Protein AF-A0A929HM27-F1 (afdb_monomer_lite)

Structure (mmCIF, N/CA/C/O backbone):
data_AF-A0A929HM27-F1
#
_entry.id   AF-A0A929HM27-F1
#
loop_
_atom_site.group_PDB
_atom_site.id
_atom_site.type_symbol
_atom_site.label_atom_id
_atom_site.label_alt_id
_atom_site.label_comp_id
_atom_site.label_asym_id
_atom_site.label_entity_id
_atom_site.label_seq_id
_atom_site.pdbx_PDB_ins_code
_atom_site.Cartn_x
_atom_site.Cartn_y
_atom_site.Cartn_z
_atom_site.occupancy
_atom_site.B_iso_or_equiv
_atom_site.auth_seq_id
_atom_site.auth_comp_id
_atom_site.auth_asym_id
_atom_site.auth_atom_id
_atom_site.pdbx_PDB_model_num
ATOM 1 N N . MET A 1 1 ? -2.087 2.196 20.074 1.00 43.12 1 MET A N 1
ATOM 2 C CA . MET A 1 1 ? -0.937 1.640 19.321 1.00 43.12 1 MET A CA 1
ATOM 3 C C . MET A 1 1 ? -0.980 1.940 17.817 1.00 43.12 1 MET A C 1
ATOM 5 O O . MET A 1 1 ? 0.086 2.087 17.241 1.00 43.12 1 MET A O 1
ATOM 9 N N . GLY A 1 2 ? -2.149 2.107 17.177 1.00 46.88 2 GLY A N 1
ATOM 10 C CA . GLY A 1 2 ? -2.227 2.411 15.732 1.00 46.88 2 GLY A CA 1
ATOM 11 C C . GLY A 1 2 ? -1.618 3.753 15.285 1.00 46.88 2 GLY A C 1
ATOM 12 O O . GLY A 1 2 ? -1.091 3.846 14.183 1.00 46.88 2 GLY A O 1
ATOM 13 N N . SER A 1 3 ? -1.608 4.775 16.148 1.00 48.88 3 SER A N 1
ATOM 14 C CA . SER A 1 3 ? -1.058 6.103 15.825 1.00 48.88 3 SER A CA 1
ATOM 15 C C . SER A 1 3 ? 0.461 6.116 15.619 1.00 48.88 3 SER A C 1
ATOM 17 O O . SER A 1 3 ? 0.955 6.891 14.807 1.00 48.88 3 SER A O 1
ATOM 19 N N . VAL A 1 4 ? 1.201 5.238 16.305 1.00 59.59 4 VAL A N 1
ATOM 20 C CA . VAL A 1 4 ? 2.671 5.161 16.207 1.00 59.59 4 VAL A CA 1
ATOM 21 C C . VAL A 1 4 ? 3.101 4.752 14.797 1.00 59.59 4 VAL A C 1
ATOM 23 O O . VAL A 1 4 ? 4.030 5.328 14.238 1.00 59.59 4 VAL A O 1
ATOM 26 N N . TRP A 1 5 ? 2.371 3.818 14.185 1.00 58.28 5 TRP A N 1
ATOM 27 C CA . TRP A 1 5 ? 2.646 3.338 12.831 1.00 58.28 5 TRP A CA 1
ATOM 28 C C . TRP A 1 5 ? 2.307 4.375 11.759 1.00 58.28 5 TRP A C 1
ATOM 30 O O . TRP A 1 5 ? 3.063 4.531 10.803 1.00 58.28 5 TRP A O 1
ATOM 40 N N . GLY A 1 6 ? 1.230 5.145 11.953 1.00 58.41 6 GLY A N 1
ATOM 41 C CA . GLY A 1 6 ? 0.895 6.271 11.076 1.00 58.41 6 GLY A CA 1
ATOM 42 C C . GLY A 1 6 ? 1.960 7.372 11.104 1.00 58.41 6 GLY A C 1
ATOM 43 O O . GLY A 1 6 ? 2.365 7.871 10.057 1.00 58.41 6 GLY A O 1
ATOM 44 N N . VAL A 1 7 ? 2.480 7.698 12.291 1.00 64.25 7 VAL A N 1
ATOM 45 C CA . VAL A 1 7 ? 3.573 8.673 12.452 1.00 64.25 7 VAL A CA 1
ATOM 46 C C . VAL A 1 7 ? 4.871 8.161 11.823 1.00 64.25 7 VAL A C 1
ATOM 48 O O . VAL A 1 7 ? 5.536 8.915 11.114 1.00 64.25 7 VAL A O 1
ATOM 51 N N . ALA A 1 8 ? 5.207 6.882 12.012 1.00 66.75 8 ALA A N 1
ATOM 52 C CA . ALA A 1 8 ? 6.382 6.270 11.394 1.00 66.75 8 ALA A CA 1
ATOM 53 C C . ALA A 1 8 ? 6.301 6.284 9.856 1.00 66.75 8 ALA A C 1
ATOM 55 O O . ALA A 1 8 ? 7.273 6.646 9.194 1.00 66.75 8 ALA A O 1
ATOM 56 N N . ALA A 1 9 ? 5.135 5.971 9.280 1.00 64.12 9 ALA A N 1
ATOM 57 C CA . ALA A 1 9 ? 4.915 6.036 7.835 1.00 64.12 9 ALA A CA 1
ATOM 58 C C . ALA A 1 9 ? 5.061 7.470 7.290 1.00 64.12 9 ALA A C 1
ATOM 60 O O . ALA A 1 9 ? 5.757 7.684 6.298 1.00 64.12 9 ALA A O 1
ATOM 61 N N . CYS A 1 10 ? 4.480 8.469 7.965 1.00 62.00 10 CYS A N 1
ATOM 62 C CA . CYS A 1 10 ? 4.637 9.877 7.587 1.00 62.00 10 CYS A CA 1
ATOM 63 C C . CYS A 1 10 ? 6.096 10.349 7.682 1.00 62.00 10 CYS A C 1
ATOM 65 O O . CYS A 1 10 ? 6.567 11.058 6.794 1.00 62.00 10 CYS A O 1
ATOM 67 N N . ALA A 1 11 ? 6.830 9.933 8.718 1.00 70.00 11 ALA A N 1
ATOM 68 C CA . ALA A 1 11 ? 8.243 10.268 8.879 1.00 70.00 11 ALA A CA 1
ATOM 69 C C . ALA A 1 11 ? 9.108 9.684 7.749 1.00 70.00 11 ALA A C 1
ATOM 71 O O . ALA A 1 11 ? 9.979 10.379 7.228 1.00 70.00 11 ALA A O 1
ATOM 72 N N . LEU A 1 12 ? 8.831 8.447 7.321 1.00 68.25 12 LEU A N 1
ATOM 73 C CA . LEU A 1 12 ? 9.513 7.812 6.187 1.00 68.25 12 LEU A CA 1
ATOM 74 C C . LEU A 1 12 ? 9.232 8.544 4.865 1.00 68.25 12 LEU A C 1
ATOM 76 O O . LEU A 1 12 ? 10.158 8.790 4.090 1.00 68.25 12 LEU A O 1
ATOM 80 N N . ILE A 1 13 ? 7.986 8.973 4.642 1.00 68.94 13 ILE A N 1
ATOM 81 C CA . ILE A 1 13 ? 7.612 9.767 3.464 1.00 68.94 13 ILE A CA 1
ATOM 82 C C . ILE A 1 13 ? 8.348 11.115 3.470 1.00 68.94 13 ILE A C 1
ATOM 84 O O . ILE A 1 13 ? 8.973 11.466 2.472 1.00 68.94 13 ILE A O 1
ATOM 88 N N . ILE A 1 14 ? 8.357 11.842 4.591 1.00 71.25 14 ILE A N 1
ATOM 89 C CA . ILE A 1 14 ? 9.062 13.131 4.705 1.00 71.25 14 ILE A CA 1
ATOM 90 C C . ILE A 1 14 ? 10.572 12.950 4.495 1.00 71.25 14 ILE A C 1
ATOM 92 O O . ILE A 1 14 ? 11.177 13.700 3.730 1.00 71.25 14 ILE A O 1
ATOM 96 N N . ALA A 1 15 ? 11.180 11.933 5.111 1.00 67.62 15 ALA A N 1
ATOM 97 C CA . ALA A 1 15 ? 12.600 11.634 4.938 1.00 67.62 15 ALA A CA 1
ATOM 98 C C . ALA A 1 15 ? 12.949 11.346 3.468 1.00 67.62 15 ALA A C 1
ATOM 100 O O . ALA A 1 15 ? 13.940 11.871 2.960 1.00 67.62 15 ALA A O 1
ATOM 101 N N . SER A 1 16 ? 12.111 10.583 2.757 1.00 63.03 16 SER A N 1
ATOM 102 C CA . SER A 1 16 ? 12.322 10.301 1.332 1.00 63.03 16 SER A CA 1
ATOM 103 C C . SER A 1 16 ? 12.222 11.559 0.461 1.00 63.03 16 SER A C 1
ATOM 105 O O . SER A 1 16 ? 13.050 11.745 -0.429 1.00 63.03 16 SER A O 1
ATOM 107 N N . VAL A 1 17 ? 11.286 12.470 0.761 1.00 65.25 17 VAL A N 1
ATOM 108 C CA . VAL A 1 17 ? 11.143 13.756 0.057 1.00 65.25 17 VAL A CA 1
ATOM 109 C C . VAL A 1 17 ? 12.343 14.669 0.301 1.00 65.25 17 VAL A C 1
ATOM 111 O O . VAL A 1 17 ? 12.812 15.316 -0.630 1.00 65.25 17 VAL A O 1
ATOM 114 N N . LEU A 1 18 ? 12.884 14.708 1.519 1.00 66.38 18 LEU A N 1
ATOM 115 C CA . LEU A 1 18 ? 14.073 15.510 1.828 1.00 66.38 18 LEU 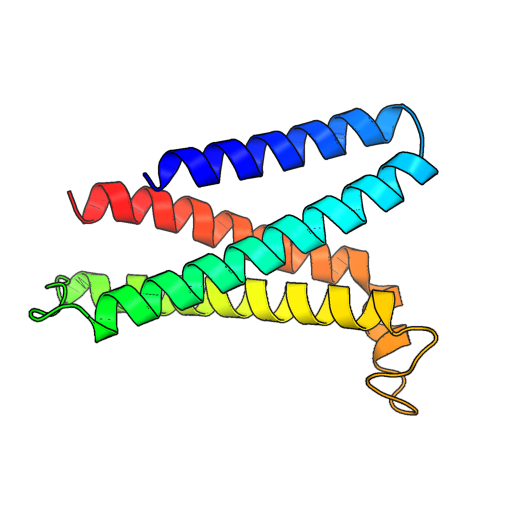A CA 1
ATOM 116 C C . LEU A 1 18 ? 15.336 14.965 1.139 1.00 66.38 18 LEU A C 1
ATOM 118 O O . LEU A 1 18 ? 16.205 15.739 0.739 1.00 66.38 18 LEU A O 1
ATOM 122 N N . LEU A 1 19 ? 15.424 13.647 0.944 1.00 63.06 19 LEU A N 1
ATOM 123 C CA . LEU A 1 19 ? 16.551 13.002 0.265 1.00 63.06 19 LEU A CA 1
ATOM 124 C C . LEU A 1 19 ? 16.560 13.220 -1.261 1.00 63.06 19 LEU A C 1
ATOM 126 O O . LEU A 1 19 ? 17.643 13.204 -1.847 1.00 63.06 19 LEU A O 1
ATOM 130 N N . ILE A 1 20 ? 15.410 13.523 -1.889 1.00 63.91 20 ILE A N 1
ATOM 131 C CA . ILE A 1 20 ? 15.299 13.892 -3.324 1.00 63.91 20 ILE A CA 1
ATOM 132 C C . ILE A 1 20 ? 16.247 15.036 -3.700 1.00 63.91 20 ILE A C 1
ATOM 134 O O . ILE A 1 20 ? 16.781 15.062 -4.807 1.00 63.91 20 ILE A O 1
ATOM 138 N N . TRP A 1 21 ? 16.458 15.986 -2.788 1.00 62.81 21 TRP A N 1
ATOM 139 C CA . TRP A 1 21 ? 17.200 17.217 -3.064 1.00 62.81 21 TRP A CA 1
ATOM 140 C C . TRP A 1 21 ? 18.716 17.035 -3.081 1.00 62.81 21 TRP A C 1
ATOM 142 O O . TRP A 1 21 ? 19.424 17.930 -3.536 1.00 62.81 21 TRP A O 1
ATOM 152 N N . LYS A 1 22 ? 19.226 15.910 -2.569 1.00 66.00 22 LYS A N 1
ATOM 153 C CA . LYS A 1 22 ? 20.657 15.761 -2.286 1.00 66.00 22 LYS A CA 1
ATOM 154 C C . LYS A 1 22 ? 21.379 14.824 -3.250 1.00 66.00 22 LYS A C 1
ATOM 156 O O . LYS A 1 22 ? 22.525 15.101 -3.581 1.00 66.00 22 LYS A O 1
ATOM 161 N N . ASP A 1 23 ? 20.740 13.733 -3.674 1.00 79.62 23 ASP A N 1
ATOM 162 C CA . ASP A 1 23 ? 21.376 12.694 -4.495 1.00 79.62 23 ASP A CA 1
ATOM 163 C C . ASP A 1 23 ? 20.320 11.747 -5.102 1.00 79.62 23 ASP A C 1
ATOM 165 O O . ASP A 1 23 ? 19.529 11.133 -4.380 1.00 79.62 23 ASP A O 1
ATOM 169 N N . LYS A 1 24 ? 20.310 11.621 -6.437 1.00 78.12 24 LYS A N 1
ATOM 170 C CA . LYS A 1 24 ? 19.342 10.792 -7.174 1.00 78.12 24 LYS A CA 1
ATOM 171 C C . LYS A 1 24 ? 19.528 9.293 -6.934 1.00 78.12 24 LYS A C 1
ATOM 173 O O . LYS A 1 24 ? 18.533 8.573 -6.886 1.00 78.12 24 LYS A O 1
ATOM 178 N N . GLU A 1 25 ? 20.762 8.822 -6.783 1.00 80.00 25 GLU A N 1
ATOM 179 C CA . GLU A 1 25 ? 21.055 7.394 -6.619 1.00 80.00 25 GLU A CA 1
ATOM 180 C C . GLU A 1 25 ? 20.657 6.934 -5.212 1.00 80.00 25 GLU A C 1
ATOM 182 O O . GLU A 1 25 ? 19.921 5.957 -5.035 1.00 80.00 25 GLU A O 1
ATOM 187 N N . ARG A 1 26 ? 21.011 7.736 -4.199 1.00 78.00 26 ARG A N 1
ATOM 188 C CA . ARG A 1 26 ? 20.524 7.541 -2.825 1.00 78.00 26 ARG A CA 1
ATOM 189 C C . ARG A 1 26 ? 19.009 7.646 -2.720 1.00 78.00 26 ARG A C 1
ATOM 191 O O . ARG A 1 26 ? 18.417 6.896 -1.944 1.00 78.00 26 ARG A O 1
ATOM 198 N N . PHE A 1 27 ? 18.378 8.547 -3.474 1.00 80.19 27 PHE A N 1
ATOM 199 C CA . PHE A 1 27 ? 16.922 8.634 -3.518 1.00 80.19 27 PHE A CA 1
ATOM 200 C C . PHE A 1 27 ? 16.299 7.344 -4.054 1.00 80.19 27 PHE A C 1
ATOM 202 O O . PHE A 1 27 ? 15.377 6.828 -3.427 1.00 80.19 27 PHE A O 1
ATOM 209 N N . GLU A 1 28 ? 16.806 6.787 -5.159 1.00 80.62 28 GLU A N 1
ATOM 210 C CA . GLU A 1 28 ? 16.265 5.539 -5.705 1.00 80.62 28 GLU A CA 1
ATOM 211 C C . GLU A 1 28 ? 16.387 4.387 -4.699 1.00 80.62 28 GLU A C 1
ATOM 213 O O . GLU A 1 28 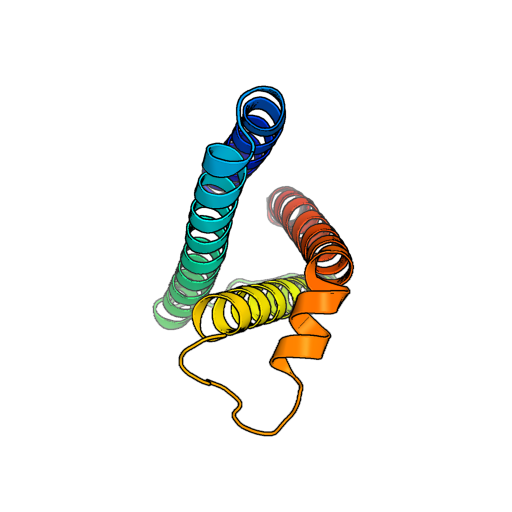? 15.423 3.650 -4.477 1.00 80.62 28 GLU A O 1
ATOM 218 N N . GLN A 1 29 ? 17.542 4.247 -4.046 1.00 82.81 29 GLN A N 1
ATOM 219 C CA . GLN A 1 29 ? 17.739 3.179 -3.069 1.00 82.81 29 GLN A CA 1
ATOM 220 C C . GLN A 1 29 ? 16.899 3.384 -1.803 1.00 82.81 29 GLN A C 1
ATOM 222 O O . GLN A 1 29 ? 16.302 2.431 -1.302 1.00 82.81 29 GLN A O 1
ATOM 227 N N . CYS A 1 30 ? 16.788 4.621 -1.312 1.00 82.19 30 CYS A N 1
ATOM 228 C CA . CYS A 1 30 ? 15.907 4.960 -0.196 1.00 82.19 30 CYS A CA 1
ATOM 229 C C . CYS A 1 30 ? 14.437 4.684 -0.537 1.00 82.19 30 CYS A C 1
ATOM 231 O O . CYS A 1 30 ? 13.730 4.072 0.261 1.00 82.19 30 CYS A O 1
ATOM 233 N N . HIS A 1 31 ? 13.993 5.063 -1.738 1.00 82.56 31 HIS A N 1
ATOM 234 C CA . HIS A 1 31 ? 12.644 4.794 -2.219 1.00 82.56 31 HIS A CA 1
ATOM 235 C C . HIS A 1 31 ? 12.353 3.289 -2.249 1.00 82.56 31 HIS A C 1
ATOM 237 O O . HIS A 1 31 ? 11.330 2.866 -1.716 1.00 82.56 31 HIS A O 1
ATOM 243 N N . LYS A 1 32 ? 13.271 2.470 -2.783 1.00 83.81 32 LYS A N 1
ATOM 244 C CA . LYS A 1 32 ? 13.142 1.001 -2.775 1.00 83.81 32 LYS A CA 1
ATOM 245 C C . LYS A 1 32 ? 12.977 0.457 -1.354 1.00 83.81 32 LYS A C 1
ATOM 247 O O . LYS A 1 32 ? 12.001 -0.235 -1.075 1.00 83.81 32 LYS A O 1
ATOM 252 N N . TRP A 1 33 ? 13.876 0.823 -0.438 1.00 84.12 33 TRP A N 1
ATOM 253 C CA . TRP A 1 33 ? 13.811 0.378 0.960 1.00 84.12 33 TRP A CA 1
ATOM 254 C C . TRP A 1 33 ? 12.535 0.815 1.676 1.00 84.12 33 TRP A C 1
ATOM 256 O O . TRP A 1 33 ? 11.937 0.024 2.408 1.00 84.12 33 TRP A O 1
ATOM 266 N N . MET A 1 34 ? 12.091 2.049 1.443 1.00 82.69 34 MET A N 1
ATOM 267 C CA . MET A 1 34 ? 10.833 2.557 1.982 1.00 82.69 34 MET A CA 1
ATOM 268 C C . MET A 1 34 ? 9.656 1.723 1.478 1.00 82.69 34 MET A C 1
ATOM 270 O O . MET A 1 34 ? 8.843 1.274 2.283 1.00 82.69 34 MET A O 1
ATOM 274 N N . MET A 1 35 ? 9.590 1.459 0.172 1.00 86.31 35 MET A N 1
ATOM 275 C CA . MET A 1 35 ? 8.517 0.662 -0.416 1.00 86.31 35 MET A CA 1
ATOM 276 C C . MET A 1 35 ? 8.503 -0.771 0.134 1.00 86.31 35 MET A C 1
ATOM 278 O O . MET A 1 35 ? 7.436 -1.239 0.529 1.00 86.31 35 MET A O 1
ATOM 282 N N . TYR A 1 36 ? 9.655 -1.446 0.256 1.00 87.00 36 TYR A N 1
ATOM 283 C CA . TYR A 1 36 ? 9.715 -2.770 0.896 1.00 87.00 36 TYR A CA 1
ATOM 284 C C . TYR A 1 36 ? 9.234 -2.741 2.341 1.00 87.00 36 TYR A C 1
ATOM 286 O O . TYR A 1 36 ? 8.459 -3.602 2.749 1.00 87.00 36 TYR A O 1
ATOM 294 N N . THR A 1 37 ? 9.679 -1.748 3.110 1.00 83.94 37 THR A N 1
ATOM 295 C CA . THR A 1 37 ? 9.315 -1.618 4.523 1.00 83.94 37 THR A CA 1
ATOM 296 C C . THR A 1 37 ? 7.814 -1.385 4.669 1.00 83.94 37 THR A C 1
ATOM 298 O O . THR A 1 37 ? 7.172 -2.022 5.500 1.00 83.94 37 THR A O 1
ATOM 301 N N . MET A 1 38 ? 7.228 -0.524 3.832 1.00 82.69 38 MET A N 1
ATOM 302 C CA . MET A 1 38 ? 5.793 -0.235 3.850 1.00 82.69 38 MET A CA 1
ATOM 303 C C . MET A 1 38 ? 4.954 -1.447 3.438 1.00 82.69 38 MET A C 1
ATOM 305 O O . MET A 1 38 ? 3.988 -1.777 4.124 1.00 82.69 38 MET A O 1
ATOM 309 N N . VAL A 1 39 ? 5.321 -2.134 2.353 1.00 89.19 39 VAL A N 1
ATOM 310 C CA . VAL A 1 39 ? 4.586 -3.318 1.879 1.00 89.19 39 VAL A CA 1
ATOM 311 C C . VAL A 1 39 ? 4.737 -4.485 2.852 1.00 89.19 39 VAL A C 1
ATOM 313 O O . VAL A 1 39 ? 3.740 -5.107 3.215 1.00 89.19 39 VAL A O 1
ATOM 316 N N . GLY A 1 40 ? 5.953 -4.749 3.336 1.00 87.38 40 GLY A N 1
ATOM 317 C CA . GLY A 1 40 ? 6.216 -5.776 4.344 1.00 87.38 40 GLY A CA 1
ATOM 318 C C . GLY A 1 40 ? 5.479 -5.502 5.656 1.00 87.38 40 GLY A C 1
ATOM 319 O O . GLY A 1 40 ? 4.819 -6.391 6.190 1.00 87.38 40 GLY A O 1
ATOM 320 N N . GLY A 1 41 ? 5.510 -4.255 6.136 1.00 82.38 41 GLY A N 1
ATOM 321 C CA . GLY A 1 41 ? 4.745 -3.824 7.308 1.00 82.38 41 GLY A CA 1
ATOM 322 C C . GLY A 1 41 ? 3.231 -3.946 7.111 1.00 82.38 41 GLY A C 1
ATOM 323 O O . GLY A 1 41 ? 2.533 -4.390 8.020 1.00 82.38 41 GLY A O 1
ATOM 324 N N . GLY A 1 42 ? 2.724 -3.626 5.917 1.00 85.31 42 GLY A N 1
ATOM 325 C CA . GLY A 1 42 ? 1.317 -3.800 5.553 1.00 85.31 42 GLY A CA 1
ATOM 326 C C . GLY A 1 42 ? 0.869 -5.262 5.599 1.00 85.31 42 GLY A C 1
ATOM 327 O O . GLY A 1 42 ? -0.160 -5.572 6.196 1.00 85.31 42 GLY A O 1
ATOM 328 N N . TRP A 1 43 ? 1.664 -6.180 5.046 1.00 90.00 43 TRP A N 1
ATOM 329 C CA . TRP A 1 43 ? 1.382 -7.616 5.135 1.00 90.00 43 TRP A CA 1
ATOM 330 C C . TRP A 1 43 ? 1.464 -8.145 6.564 1.00 90.00 43 TRP A C 1
ATOM 332 O O . TRP A 1 43 ? 0.577 -8.886 6.985 1.00 90.00 43 TRP A O 1
ATOM 342 N N . LEU A 1 44 ? 2.471 -7.729 7.337 1.00 85.31 44 LEU A N 1
ATOM 343 C CA . LEU A 1 44 ? 2.567 -8.080 8.754 1.00 85.31 44 LEU A CA 1
ATOM 344 C C . LEU A 1 44 ? 1.328 -7.606 9.524 1.00 85.31 44 LEU A C 1
ATOM 346 O O . LEU A 1 44 ? 0.774 -8.366 10.314 1.00 85.31 44 LEU A O 1
ATOM 350 N N . PHE A 1 45 ? 0.852 -6.388 9.260 1.00 82.06 45 PHE A N 1
ATOM 351 C CA . PHE A 1 45 ? -0.383 -5.873 9.847 1.00 82.06 45 PHE A CA 1
ATOM 352 C C . PHE A 1 45 ? -1.594 -6.746 9.493 1.00 82.06 45 PHE A C 1
ATOM 354 O O . PHE A 1 45 ? -2.355 -7.105 10.387 1.00 82.06 45 PHE A O 1
ATOM 361 N N . VAL A 1 46 ? -1.757 -7.136 8.223 1.00 84.38 46 VAL A N 1
ATOM 362 C CA . VAL A 1 46 ? -2.846 -8.028 7.781 1.00 84.38 46 VAL A CA 1
ATOM 363 C C . VAL A 1 46 ? -2.773 -9.392 8.478 1.00 84.38 46 VAL A C 1
ATOM 365 O O . VAL A 1 46 ? -3.791 -9.897 8.949 1.00 84.38 46 VAL A O 1
ATOM 368 N N . LEU A 1 47 ? -1.579 -9.979 8.598 1.00 85.00 47 LEU A N 1
ATOM 369 C CA . LEU A 1 47 ? -1.384 -11.255 9.293 1.00 85.00 47 LEU A CA 1
ATOM 370 C C . LEU A 1 47 ? -1.733 -11.153 10.781 1.00 85.00 47 LEU A C 1
ATOM 372 O O . LEU A 1 47 ? -2.456 -12.000 11.300 1.00 85.00 47 LEU A O 1
ATOM 376 N N . LEU A 1 48 ? -1.266 -10.101 11.458 1.00 79.31 48 LEU A N 1
ATOM 377 C CA . LEU A 1 48 ? -1.596 -9.842 12.861 1.00 79.31 48 LEU A CA 1
ATOM 378 C C . LEU A 1 48 ? -3.091 -9.569 13.053 1.00 79.31 48 LEU A C 1
ATOM 380 O O . LEU A 1 48 ? -3.665 -10.003 14.050 1.00 79.31 48 LEU A O 1
ATOM 384 N N . TYR A 1 49 ? -3.730 -8.892 12.097 1.00 78.38 49 TYR A N 1
ATOM 385 C CA . TYR A 1 49 ? -5.171 -8.665 12.091 1.00 78.38 49 TYR A CA 1
ATOM 386 C C . TYR A 1 49 ? -5.929 -9.996 12.047 1.00 78.38 49 TYR A C 1
ATOM 388 O O . TYR A 1 49 ? -6.741 -10.257 12.932 1.00 78.38 49 TYR A O 1
ATOM 396 N N . PHE A 1 50 ? -5.617 -10.880 11.092 1.00 81.75 50 PHE A N 1
ATOM 397 C CA . PHE A 1 50 ? -6.252 -12.200 11.010 1.00 81.75 50 PHE A CA 1
ATOM 398 C C . PHE A 1 50 ? -5.953 -13.086 12.220 1.00 81.75 50 PHE A C 1
ATOM 400 O O . PHE A 1 50 ? -6.866 -13.731 12.731 1.00 81.75 50 PHE A O 1
ATOM 407 N N . ALA A 1 51 ? -4.716 -13.081 12.721 1.00 80.69 51 ALA A N 1
ATOM 408 C CA . ALA A 1 51 ? -4.366 -13.786 13.950 1.00 80.69 51 ALA A CA 1
ATOM 409 C C . ALA A 1 51 ? -5.211 -13.286 15.132 1.00 80.69 51 ALA A C 1
ATOM 411 O O . ALA A 1 51 ? -5.737 -14.087 15.899 1.00 80.69 51 ALA A O 1
ATOM 412 N N . GLY A 1 52 ? -5.416 -11.971 15.242 1.00 80.00 52 GLY A N 1
ATOM 413 C CA . GLY A 1 52 ? -6.273 -11.374 16.263 1.00 80.00 52 GLY A CA 1
ATOM 414 C C . GLY A 1 52 ? -7.725 -11.851 16.203 1.00 80.00 52 GLY A C 1
ATOM 415 O O . GLY A 1 52 ? -8.325 -12.061 17.252 1.00 80.00 52 GLY A O 1
ATOM 416 N N . TYR A 1 53 ? -8.279 -12.066 15.005 1.00 77.81 53 TYR A N 1
ATOM 417 C CA . TYR A 1 53 ? -9.608 -12.673 14.848 1.00 77.81 53 TYR A CA 1
ATOM 418 C C . TYR A 1 53 ? -9.614 -14.161 15.187 1.00 77.81 53 TYR A C 1
ATOM 420 O O . TYR A 1 53 ? -10.534 -14.620 15.850 1.00 77.81 53 TYR A O 1
ATOM 428 N N . TYR A 1 54 ? -8.596 -14.904 14.751 1.00 82.75 54 TYR A N 1
ATOM 429 C CA . TYR A 1 54 ? -8.507 -16.344 14.982 1.00 82.75 54 TYR A CA 1
ATOM 430 C C . TYR A 1 54 ? -8.357 -16.694 16.470 1.00 82.75 54 TYR A C 1
ATOM 432 O O . TYR A 1 54 ? -8.958 -17.651 16.946 1.00 82.75 54 TYR A O 1
ATOM 440 N N . PHE A 1 55 ? -7.566 -15.913 17.213 1.00 84.50 55 PHE A N 1
ATOM 441 C CA . PHE A 1 55 ? -7.307 -16.149 18.636 1.00 84.50 55 PHE A CA 1
ATOM 442 C C . PHE A 1 55 ? -8.309 -15.469 19.579 1.00 84.50 55 PHE A C 1
ATOM 444 O O . PHE A 1 55 ? -8.252 -15.703 20.786 1.00 84.50 55 PHE A O 1
ATOM 451 N N . ARG A 1 56 ? -9.221 -14.626 19.077 1.00 77.38 56 ARG A N 1
ATOM 452 C CA . ARG A 1 56 ? -10.272 -14.032 19.912 1.00 77.38 56 ARG A CA 1
ATOM 453 C C . ARG A 1 56 ? -11.420 -15.011 20.114 1.00 77.38 56 ARG A C 1
ATOM 455 O O . ARG A 1 56 ? -11.976 -15.540 19.161 1.00 77.38 56 ARG A O 1
ATOM 462 N N . SER A 1 57 ? -11.817 -15.178 21.372 1.00 66.44 57 SER A N 1
ATOM 463 C CA . SER A 1 57 ? -12.993 -15.958 21.763 1.00 66.44 57 SER A CA 1
ATOM 464 C C . SER A 1 57 ? -14.316 -15.252 21.454 1.00 66.44 57 SER A C 1
ATOM 466 O O . SER A 1 57 ? -15.333 -15.920 21.307 1.00 66.44 57 SER A O 1
ATOM 468 N N . GLU A 1 58 ? -14.310 -13.920 21.338 1.00 68.69 58 GLU A N 1
ATOM 469 C CA . GLU A 1 58 ? -15.500 -13.115 21.051 1.00 68.69 58 GLU A CA 1
ATOM 470 C C . GLU A 1 58 ? -15.277 -12.213 19.823 1.00 68.69 58 GLU A C 1
ATOM 472 O O . GLU A 1 58 ? -14.249 -11.521 19.739 1.00 68.69 58 GLU A O 1
ATOM 477 N N . PRO A 1 59 ? -16.212 -12.206 18.851 1.00 66.12 59 PRO A N 1
ATOM 478 C CA . PRO A 1 59 ? -16.121 -11.343 17.681 1.00 66.12 59 PRO A CA 1
ATOM 479 C C . PRO A 1 59 ? -16.196 -9.866 18.086 1.00 66.12 59 PRO A C 1
ATOM 481 O O . PRO A 1 59 ? -16.891 -9.493 19.027 1.00 66.12 59 PRO A O 1
ATOM 484 N N . VAL A 1 60 ? -15.472 -9.004 17.364 1.00 69.56 60 VAL A N 1
ATOM 485 C CA . VAL A 1 60 ? -15.610 -7.548 17.519 1.00 69.56 60 VAL A CA 1
ATOM 486 C C . VAL A 1 60 ? -17.035 -7.173 17.121 1.00 69.56 60 VAL A C 1
ATOM 488 O O . VAL A 1 60 ? -17.405 -7.347 15.959 1.00 69.56 60 VAL A O 1
ATOM 491 N N . ASP A 1 61 ? -17.819 -6.658 18.064 1.00 75.44 61 ASP A N 1
ATOM 492 C CA . ASP A 1 61 ? -19.176 -6.205 17.777 1.00 75.44 61 ASP A CA 1
ATOM 493 C C . ASP A 1 61 ? -19.109 -4.860 17.037 1.00 75.44 61 ASP A C 1
ATOM 495 O O . ASP A 1 61 ? -18.843 -3.805 17.617 1.00 75.44 61 ASP A O 1
ATOM 499 N N . VAL A 1 62 ? -19.237 -4.910 15.710 1.00 79.06 62 VAL A N 1
ATOM 500 C CA . VAL A 1 62 ? -19.238 -3.723 14.849 1.00 79.06 62 VAL A CA 1
ATOM 501 C C . VAL A 1 62 ? -20.691 -3.330 14.585 1.00 79.06 62 VAL A C 1
ATOM 503 O O . VAL A 1 62 ? -21.442 -4.146 14.040 1.00 79.06 62 VAL A O 1
ATOM 506 N N . PRO A 1 63 ? -21.107 -2.082 14.886 1.00 86.06 63 PRO A N 1
ATOM 507 C CA . PRO A 1 63 ? -22.450 -1.613 14.570 1.00 86.06 63 PRO A CA 1
ATOM 508 C C . PRO A 1 63 ? -22.799 -1.881 13.104 1.00 86.06 63 PRO A C 1
ATOM 510 O O . PRO A 1 63 ? -22.035 -1.530 12.203 1.00 86.06 63 PRO A O 1
ATOM 513 N N . ARG A 1 64 ? -23.972 -2.476 12.840 1.00 87.56 64 ARG A N 1
ATOM 514 C CA . ARG A 1 64 ? -24.383 -2.878 11.477 1.00 87.56 64 ARG A CA 1
ATOM 515 C C . ARG A 1 64 ? -24.347 -1.727 10.466 1.00 87.56 64 ARG A C 1
ATOM 517 O O . ARG A 1 64 ? -24.070 -1.958 9.294 1.00 87.56 64 ARG A O 1
ATOM 524 N N . SER A 1 65 ? -24.578 -0.495 10.919 1.00 89.06 65 SER A N 1
ATOM 525 C CA . SER A 1 65 ? -24.490 0.722 10.101 1.00 89.06 65 SER A CA 1
ATOM 526 C C . SER A 1 65 ? -23.074 1.026 9.598 1.00 89.06 65 SER A C 1
ATOM 528 O O . SER A 1 65 ? -22.925 1.667 8.562 1.00 89.06 65 SER A O 1
ATOM 530 N N . LEU A 1 66 ? -22.037 0.554 10.295 1.00 86.56 66 LEU A N 1
ATOM 531 C CA . LEU A 1 66 ? -20.633 0.779 9.947 1.00 86.56 66 LEU A CA 1
ATOM 532 C C . LEU A 1 66 ? -20.031 -0.359 9.114 1.00 86.56 66 LEU A C 1
ATOM 534 O O . LEU A 1 66 ? -18.976 -0.174 8.510 1.00 86.56 66 LEU A O 1
ATOM 538 N N . VAL A 1 67 ? -20.694 -1.516 9.025 1.00 86.94 67 VAL A N 1
ATOM 539 C CA . VAL A 1 67 ? -20.215 -2.671 8.241 1.00 86.94 67 VAL A CA 1
ATOM 540 C C . VAL A 1 67 ? -19.893 -2.305 6.782 1.00 86.94 67 VAL A C 1
ATOM 542 O O . VAL A 1 67 ? -18.800 -2.659 6.330 1.00 86.94 67 VAL A O 1
ATOM 545 N N . PRO A 1 68 ? -20.740 -1.554 6.040 1.00 89.75 68 PRO A N 1
ATOM 546 C CA . PRO A 1 68 ? -20.414 -1.159 4.668 1.00 89.75 68 PRO A CA 1
ATOM 547 C C . PRO A 1 68 ? -19.140 -0.312 4.583 1.00 89.75 68 PRO A C 1
ATOM 549 O O . PRO A 1 68 ? -18.324 -0.503 3.683 1.00 89.75 68 PRO A O 1
ATOM 552 N N . TRP A 1 69 ? -18.938 0.589 5.548 1.00 88.06 69 TRP A N 1
ATOM 553 C CA . TRP A 1 69 ? -17.744 1.424 5.620 1.00 88.06 69 TRP A CA 1
ATOM 554 C C . TRP A 1 69 ? -16.483 0.583 5.841 1.00 88.06 69 TRP A C 1
ATOM 556 O O . TRP A 1 69 ? -15.535 0.710 5.067 1.00 88.06 69 TRP A O 1
ATOM 566 N N . PHE A 1 70 ? -16.484 -0.326 6.822 1.00 83.81 70 PHE A N 1
ATOM 567 C CA . PHE A 1 70 ? -15.342 -1.214 7.071 1.00 83.81 70 PHE A CA 1
ATOM 568 C C . PHE A 1 70 ? -15.029 -2.121 5.875 1.00 83.81 70 PHE A C 1
ATOM 570 O O . PHE A 1 70 ? -13.856 -2.322 5.560 1.00 83.81 70 PHE A O 1
ATOM 577 N N . ALA A 1 71 ? -16.052 -2.618 5.172 1.00 86.81 71 ALA A N 1
ATOM 578 C CA . ALA A 1 71 ? -15.874 -3.444 3.980 1.00 86.81 71 ALA A CA 1
ATOM 579 C C . ALA A 1 71 ? -15.213 -2.666 2.829 1.00 86.81 71 ALA A C 1
ATOM 581 O O . ALA A 1 71 ? -14.221 -3.127 2.258 1.00 86.81 71 ALA A O 1
ATOM 582 N N . VAL A 1 72 ? -15.715 -1.466 2.514 1.00 87.31 72 VAL A N 1
ATOM 583 C CA . VAL A 1 72 ? -15.133 -0.595 1.476 1.00 87.31 72 VAL A CA 1
ATOM 584 C C . VAL A 1 72 ? -13.708 -0.204 1.850 1.00 87.31 72 VAL A C 1
ATOM 586 O O . VAL A 1 72 ? -12.788 -0.331 1.044 1.00 87.31 72 VAL A O 1
ATOM 589 N N . HIS A 1 73 ? -13.513 0.218 3.095 1.00 85.12 73 HIS A N 1
ATOM 590 C CA . HIS A 1 73 ? -12.224 0.626 3.622 1.00 85.12 73 HIS A CA 1
ATOM 591 C C . HIS A 1 73 ? -11.171 -0.488 3.529 1.00 85.12 73 HIS A C 1
ATOM 593 O O . HIS A 1 73 ? -10.089 -0.275 2.979 1.00 85.12 73 HIS A O 1
ATOM 599 N N . GLY A 1 74 ? -11.501 -1.688 4.018 1.00 83.75 74 GLY A N 1
ATOM 600 C CA . GLY A 1 74 ? -10.613 -2.849 3.967 1.00 83.75 74 GLY A CA 1
ATOM 601 C C . GLY A 1 74 ? -10.309 -3.293 2.536 1.00 83.75 74 GLY A C 1
ATOM 602 O O . GLY A 1 74 ? -9.161 -3.598 2.218 1.00 83.75 74 GLY A O 1
ATOM 603 N N . THR A 1 75 ? -11.305 -3.252 1.646 1.00 88.00 75 THR A N 1
ATOM 604 C CA . THR A 1 75 ? -11.123 -3.610 0.230 1.00 88.00 75 THR A CA 1
ATOM 605 C C . THR A 1 75 ? -10.160 -2.651 -0.467 1.00 88.00 75 THR A C 1
ATOM 607 O O . THR A 1 75 ? -9.223 -3.093 -1.130 1.00 88.00 75 THR A O 1
ATOM 610 N N . LEU A 1 76 ? -10.335 -1.338 -0.284 1.00 86.06 76 LEU A N 1
ATOM 611 C CA . LEU A 1 76 ? -9.439 -0.337 -0.871 1.00 86.06 76 LEU A CA 1
ATOM 612 C C . LEU A 1 76 ? -8.011 -0.453 -0.318 1.00 86.06 76 LEU A C 1
ATOM 614 O O . LEU A 1 76 ? -7.050 -0.307 -1.074 1.00 86.06 76 LEU A O 1
ATOM 618 N N . ALA A 1 77 ? -7.864 -0.784 0.970 1.00 84.25 77 ALA A N 1
ATOM 619 C CA . ALA A 1 77 ? -6.561 -1.039 1.583 1.00 84.25 77 ALA A CA 1
ATOM 620 C C . ALA A 1 77 ? -5.870 -2.256 0.963 1.00 84.25 77 ALA A C 1
ATOM 622 O O . ALA A 1 77 ? -4.684 -2.191 0.634 1.00 84.25 77 ALA A O 1
ATOM 623 N N . LEU A 1 78 ? -6.616 -3.341 0.745 1.00 87.81 78 LEU A N 1
ATOM 624 C CA . LEU A 1 78 ? -6.085 -4.557 0.141 1.00 87.81 78 LEU A CA 1
ATOM 625 C C . LEU A 1 78 ? -5.686 -4.339 -1.323 1.00 87.81 78 LEU A C 1
ATOM 627 O O . LEU A 1 78 ? -4.613 -4.780 -1.727 1.00 87.81 78 LEU A O 1
ATOM 631 N N . VAL A 1 79 ? -6.490 -3.611 -2.106 1.00 89.75 79 VAL A N 1
ATOM 632 C CA . VAL A 1 79 ? -6.150 -3.254 -3.496 1.00 89.75 79 VAL A CA 1
ATOM 633 C C . VAL A 1 79 ? -4.852 -2.448 -3.552 1.00 89.75 79 VAL A C 1
ATOM 635 O O . VAL A 1 79 ? -3.985 -2.745 -4.375 1.00 89.75 79 VAL A O 1
ATOM 638 N N . ALA A 1 80 ? -4.682 -1.466 -2.662 1.00 86.56 80 ALA A N 1
ATOM 639 C CA . ALA A 1 80 ? -3.448 -0.689 -2.582 1.00 86.56 80 ALA A CA 1
ATOM 640 C C . ALA A 1 80 ? -2.239 -1.570 -2.218 1.00 86.56 80 ALA A C 1
ATOM 642 O O . ALA A 1 80 ? -1.198 -1.482 -2.871 1.00 86.56 80 ALA A O 1
ATOM 643 N N . LEU A 1 81 ? -2.381 -2.456 -1.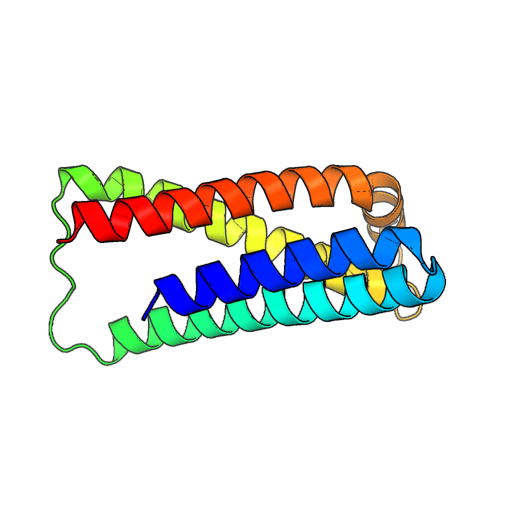225 1.00 89.19 81 LEU A N 1
ATOM 644 C CA . LEU A 1 81 ? -1.310 -3.356 -0.787 1.00 89.19 81 LEU A CA 1
ATOM 645 C C . LEU A 1 81 ? -0.910 -4.358 -1.882 1.00 89.19 81 LEU A C 1
ATOM 647 O O . LEU A 1 81 ? 0.280 -4.541 -2.149 1.00 89.19 81 LEU A O 1
ATOM 651 N N . LEU A 1 82 ? -1.887 -4.972 -2.553 1.00 91.06 82 LEU A N 1
ATOM 652 C CA . LEU A 1 82 ? -1.651 -5.892 -3.668 1.00 91.06 82 LEU A CA 1
ATOM 653 C C . LEU A 1 82 ? -0.997 -5.174 -4.854 1.00 91.06 82 LEU A C 1
ATOM 655 O O . LEU A 1 82 ? -0.021 -5.677 -5.409 1.00 91.06 82 LEU A O 1
ATOM 659 N N . GLY A 1 83 ? -1.479 -3.979 -5.205 1.00 88.44 83 GLY A N 1
ATOM 660 C CA . GLY A 1 83 ? -0.893 -3.157 -6.264 1.00 88.44 83 GLY A CA 1
ATOM 661 C C . GLY A 1 83 ? 0.559 -2.772 -5.972 1.00 88.44 83 GLY A C 1
ATOM 662 O O . GLY A 1 83 ? 1.421 -2.931 -6.834 1.00 88.44 83 GLY A O 1
ATOM 663 N N . ALA A 1 84 ? 0.856 -2.336 -4.744 1.00 88.25 84 ALA A N 1
ATOM 664 C CA . ALA A 1 84 ? 2.219 -2.029 -4.309 1.00 88.25 84 ALA A CA 1
ATOM 665 C C . ALA A 1 84 ? 3.130 -3.268 -4.337 1.00 88.25 84 ALA A C 1
ATOM 667 O O . ALA A 1 84 ? 4.266 -3.186 -4.804 1.00 88.25 84 ALA A O 1
ATOM 668 N N . THR A 1 85 ? 2.616 -4.420 -3.891 1.00 89.81 85 THR A N 1
ATOM 669 C CA . THR A 1 85 ? 3.334 -5.704 -3.932 1.00 89.81 85 THR A CA 1
ATOM 670 C C . THR A 1 85 ? 3.685 -6.085 -5.370 1.00 89.81 85 THR A C 1
ATOM 672 O O . THR A 1 85 ? 4.828 -6.442 -5.647 1.00 89.81 85 THR A O 1
ATOM 675 N N . LEU A 1 86 ? 2.732 -5.953 -6.299 1.00 88.25 86 LEU A N 1
ATOM 676 C CA . LEU A 1 86 ? 2.950 -6.254 -7.712 1.00 88.25 86 LEU A CA 1
ATOM 677 C C . LEU A 1 86 ? 3.994 -5.320 -8.335 1.00 88.25 86 LEU A C 1
ATOM 679 O O . LEU A 1 86 ? 4.896 -5.795 -9.021 1.00 88.25 86 LEU A O 1
ATOM 683 N N . LEU A 1 87 ? 3.907 -4.012 -8.068 1.00 86.31 87 LEU A N 1
ATOM 684 C CA . LEU A 1 87 ? 4.864 -3.028 -8.584 1.00 86.31 87 LEU A CA 1
ATOM 685 C C . LEU A 1 87 ? 6.290 -3.297 -8.084 1.00 86.31 87 LEU A C 1
ATOM 687 O O . LEU A 1 87 ? 7.225 -3.233 -8.883 1.00 86.31 87 LEU A O 1
ATOM 691 N N . LEU A 1 88 ? 6.456 -3.642 -6.802 1.00 87.06 88 LEU A N 1
ATOM 692 C CA . LEU A 1 88 ? 7.748 -4.050 -6.237 1.00 87.06 88 LEU A CA 1
ATOM 693 C C . LEU A 1 88 ? 8.272 -5.327 -6.897 1.00 87.06 88 LEU A C 1
ATOM 695 O O . LEU A 1 88 ? 9.380 -5.331 -7.429 1.00 87.06 88 LEU A O 1
ATOM 699 N N . ALA A 1 89 ? 7.446 -6.376 -6.941 1.00 83.00 89 ALA A N 1
ATOM 700 C CA . ALA A 1 89 ? 7.823 -7.654 -7.533 1.00 83.00 89 ALA A CA 1
ATOM 701 C C . ALA A 1 89 ? 8.266 -7.490 -8.994 1.00 83.00 89 ALA A C 1
ATOM 703 O O . ALA A 1 89 ? 9.285 -8.048 -9.393 1.00 83.00 89 ALA A O 1
ATOM 704 N N . THR A 1 90 ? 7.559 -6.683 -9.790 1.00 76.50 90 THR A N 1
ATOM 705 C CA . THR A 1 90 ? 7.916 -6.447 -11.200 1.00 76.50 90 THR A CA 1
ATOM 706 C C . THR A 1 90 ? 9.195 -5.640 -11.393 1.00 76.50 90 THR A C 1
ATOM 708 O O . THR A 1 90 ? 9.852 -5.799 -12.421 1.00 76.50 90 THR A O 1
ATOM 711 N N . ARG A 1 91 ? 9.574 -4.797 -10.425 1.00 76.88 91 ARG A N 1
ATOM 712 C CA . ARG A 1 91 ? 10.798 -3.994 -10.510 1.00 76.88 91 ARG A CA 1
A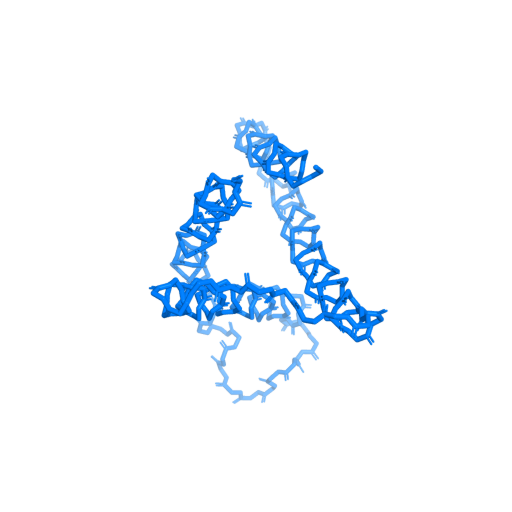TOM 713 C C . ARG A 1 91 ? 12.044 -4.798 -10.147 1.00 76.88 91 ARG A C 1
ATOM 715 O O . ARG A 1 91 ? 13.078 -4.592 -10.767 1.00 76.88 91 ARG A O 1
ATOM 722 N N . ASP A 1 92 ? 11.932 -5.742 -9.218 1.00 71.56 92 ASP A N 1
ATOM 723 C CA . ASP A 1 92 ? 13.057 -6.600 -8.810 1.00 71.56 92 ASP A CA 1
ATOM 724 C C . ASP A 1 92 ? 13.286 -7.784 -9.742 1.00 71.56 92 ASP A C 1
ATOM 726 O O . ASP A 1 92 ? 14.376 -8.350 -9.810 1.00 71.56 92 ASP A O 1
ATOM 730 N N . THR A 1 93 ? 12.236 -8.185 -10.452 1.00 67.25 93 THR A N 1
ATOM 731 C CA . THR A 1 93 ? 12.260 -9.347 -11.341 1.00 67.25 93 THR A CA 1
ATOM 732 C C . THR A 1 93 ? 12.390 -8.964 -12.809 1.00 67.25 93 THR A C 1
ATOM 734 O O . THR A 1 93 ? 12.265 -9.851 -13.652 1.00 67.25 93 THR A O 1
ATOM 737 N N . SER A 1 94 ? 12.693 -7.697 -13.135 1.00 62.31 94 SER A N 1
ATOM 738 C CA . SER A 1 94 ? 12.951 -7.269 -14.521 1.00 62.31 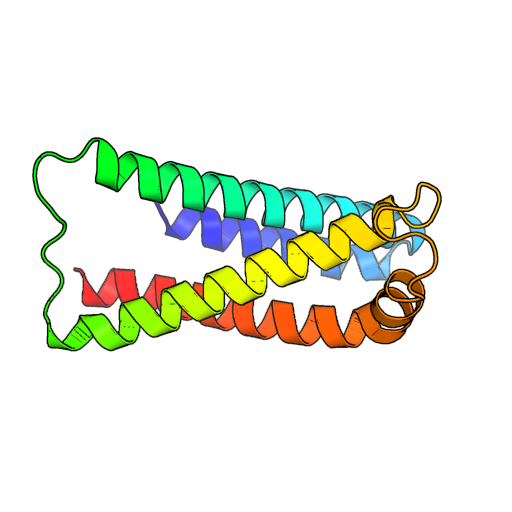94 SER A CA 1
ATOM 739 C C . SER A 1 94 ? 13.992 -8.155 -15.210 1.00 62.31 94 SER A C 1
ATOM 741 O O . SER A 1 94 ? 13.832 -8.477 -16.382 1.00 62.31 94 SER A O 1
ATOM 743 N N . ASP A 1 95 ? 14.977 -8.638 -14.447 1.00 57.12 95 ASP A N 1
ATOM 744 C CA . ASP A 1 95 ? 16.086 -9.448 -14.962 1.00 57.12 95 ASP A CA 1
ATOM 745 C C . ASP A 1 95 ? 15.881 -10.960 -14.748 1.00 57.12 95 ASP A C 1
ATOM 747 O O . ASP A 1 95 ? 16.603 -11.774 -15.319 1.00 57.12 95 ASP A O 1
ATOM 751 N N . ARG A 1 96 ? 14.911 -11.362 -13.908 1.00 58.25 96 ARG A N 1
ATOM 752 C CA . ARG A 1 96 ? 14.694 -12.768 -13.492 1.00 58.25 96 ARG A CA 1
ATOM 753 C C . ARG A 1 96 ? 13.324 -13.344 -13.860 1.00 58.25 96 ARG A C 1
ATOM 755 O O . ARG A 1 96 ? 13.098 -14.527 -13.644 1.00 58.25 96 ARG A O 1
ATOM 762 N N . GLY A 1 97 ? 12.439 -12.531 -14.440 1.00 54.00 97 GLY A N 1
ATOM 763 C CA . GLY A 1 97 ? 11.201 -12.949 -15.093 1.00 54.00 97 GLY A CA 1
ATOM 764 C C . GLY A 1 97 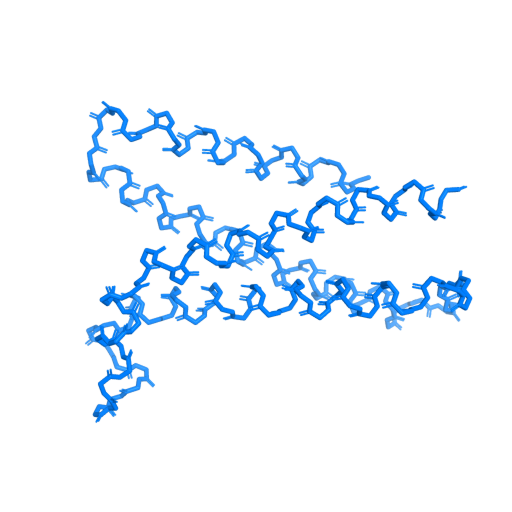? 10.180 -13.620 -14.174 1.00 54.00 97 GLY A C 1
ATOM 765 O O . GLY A 1 97 ? 10.040 -14.836 -14.197 1.00 54.00 97 GLY A O 1
ATOM 766 N N . PHE A 1 98 ? 9.379 -12.837 -13.443 1.00 60.72 98 PHE A N 1
ATOM 767 C CA . PHE A 1 98 ? 8.164 -13.368 -12.793 1.00 60.72 98 PHE A CA 1
ATOM 768 C C . PHE A 1 98 ? 7.014 -13.588 -13.800 1.00 60.72 98 PHE A C 1
ATOM 770 O O . PHE A 1 98 ? 6.142 -14.422 -13.584 1.00 60.72 98 PHE A O 1
ATOM 777 N N . PHE A 1 99 ? 7.033 -12.861 -14.928 1.00 62.91 99 PHE A N 1
ATOM 778 C CA . PHE A 1 99 ? 6.057 -12.967 -16.024 1.00 62.91 99 PHE A CA 1
ATOM 779 C C . PHE A 1 99 ? 6.739 -12.995 -17.409 1.00 62.91 99 PHE A C 1
ATOM 781 O O . PHE A 1 99 ? 6.539 -12.070 -18.211 1.00 62.91 99 PHE A O 1
ATOM 788 N N . PRO A 1 100 ? 7.566 -14.014 -17.708 1.00 60.25 100 PRO A N 1
ATOM 789 C CA . PRO A 1 100 ? 8.297 -14.087 -18.971 1.00 60.25 100 PRO A CA 1
ATOM 790 C C . PRO A 1 100 ? 7.333 -14.093 -20.172 1.00 60.25 100 PRO A C 1
ATOM 792 O O . PRO A 1 100 ? 6.313 -14.776 -20.163 1.00 60.25 100 PRO A O 1
ATOM 795 N N . GLY A 1 101 ? 7.636 -13.290 -21.197 1.00 63.03 101 GLY A N 1
ATOM 796 C CA . GLY A 1 101 ? 6.906 -13.275 -22.476 1.00 63.03 101 GLY A CA 1
ATOM 797 C C . GLY A 1 101 ? 5.578 -12.503 -22.515 1.00 63.03 101 GLY A C 1
ATOM 798 O O . GLY A 1 101 ? 4.963 -12.416 -23.571 1.00 63.03 101 GLY A O 1
ATOM 799 N N . THR A 1 102 ? 5.125 -11.904 -21.408 1.00 69.94 102 THR A N 1
ATOM 800 C CA . THR A 1 102 ? 3.803 -11.235 -21.345 1.00 69.94 102 THR A CA 1
ATOM 801 C C . THR A 1 102 ? 3.825 -9.731 -21.664 1.00 69.94 102 THR A C 1
ATOM 803 O O . THR A 1 102 ? 2.766 -9.097 -21.752 1.00 69.94 102 THR A O 1
ATOM 806 N N . GLY A 1 103 ? 5.012 -9.112 -21.748 1.00 72.50 103 GLY A N 1
ATOM 807 C CA . GLY A 1 103 ? 5.175 -7.650 -21.837 1.00 72.50 103 GLY A CA 1
ATOM 808 C C . GLY A 1 103 ? 4.517 -6.881 -20.677 1.00 72.50 103 GLY A C 1
ATOM 809 O O . GLY A 1 103 ? 4.273 -5.678 -20.771 1.00 72.50 103 GLY A O 1
ATOM 810 N N . LEU A 1 104 ? 4.125 -7.572 -19.599 1.00 75.25 104 LEU A N 1
ATOM 811 C CA . LEU A 1 104 ? 3.454 -6.973 -18.447 1.00 75.25 104 LEU A CA 1
ATOM 812 C C . LEU A 1 104 ? 4.435 -6.129 -17.628 1.00 75.25 104 LEU A C 1
ATOM 814 O O . LEU A 1 104 ? 4.082 -5.029 -17.215 1.00 75.25 104 LEU A O 1
ATOM 818 N N . ILE A 1 105 ? 5.669 -6.614 -17.465 1.00 74.56 105 ILE A N 1
ATOM 819 C CA . ILE A 1 105 ? 6.750 -5.921 -16.751 1.00 74.56 105 ILE A CA 1
ATOM 820 C C . ILE A 1 105 ? 7.033 -4.563 -17.405 1.00 74.56 105 ILE A C 1
ATOM 822 O O . ILE A 1 105 ? 7.005 -3.545 -16.719 1.00 74.56 105 ILE A O 1
ATOM 826 N N . ASP A 1 106 ? 7.186 -4.519 -18.731 1.00 74.12 106 ASP A N 1
ATOM 827 C CA . ASP A 1 106 ? 7.434 -3.268 -19.461 1.00 74.12 106 ASP A CA 1
ATOM 828 C C . ASP A 1 106 ? 6.268 -2.286 -19.323 1.00 74.12 106 ASP A C 1
ATOM 830 O O . ASP A 1 106 ? 6.466 -1.098 -19.071 1.00 74.12 106 ASP A O 1
ATOM 834 N N . ARG A 1 107 ? 5.024 -2.772 -19.420 1.00 80.12 107 ARG A N 1
ATOM 835 C CA . ARG A 1 107 ? 3.826 -1.934 -19.252 1.00 80.12 107 ARG A CA 1
ATOM 836 C C . ARG A 1 107 ? 3.711 -1.359 -17.841 1.00 80.12 107 ARG A C 1
ATOM 838 O O . ARG A 1 107 ? 3.369 -0.183 -17.697 1.00 80.12 107 ARG A O 1
ATOM 845 N N . LEU A 1 108 ? 3.999 -2.163 -16.818 1.00 79.81 108 LEU A N 1
ATOM 846 C CA . LEU A 1 108 ? 3.974 -1.734 -15.420 1.00 79.81 108 LEU A CA 1
ATOM 847 C C . LEU A 1 108 ? 5.114 -0.763 -15.106 1.00 79.81 108 LEU A C 1
ATOM 849 O O . LEU A 1 108 ? 4.862 0.257 -14.471 1.00 79.81 108 LEU A O 1
ATOM 853 N N . ASN A 1 109 ? 6.322 -1.008 -15.614 1.00 76.62 109 ASN A N 1
ATOM 854 C CA . ASN A 1 109 ? 7.468 -0.116 -15.438 1.00 76.62 109 ASN A CA 1
ATOM 855 C C . ASN A 1 109 ? 7.266 1.228 -16.152 1.00 76.62 109 ASN A C 1
ATOM 857 O O . ASN A 1 109 ? 7.467 2.281 -15.544 1.00 76.62 109 ASN A O 1
ATOM 861 N N . ASN A 1 110 ? 6.767 1.222 -17.392 1.00 82.56 110 ASN A N 1
ATOM 862 C CA . ASN A 1 110 ? 6.509 2.444 -18.165 1.00 82.56 110 ASN A CA 1
ATOM 863 C C . ASN A 1 110 ? 5.448 3.346 -17.523 1.00 82.56 110 ASN A C 1
ATOM 865 O O . ASN A 1 110 ? 5.462 4.564 -17.696 1.00 82.56 110 ASN A O 1
ATOM 869 N N . ARG A 1 111 ? 4.517 2.757 -16.768 1.00 85.56 111 ARG A N 1
ATOM 870 C CA . ARG A 1 111 ? 3.458 3.478 -16.051 1.00 85.56 111 ARG A CA 1
ATOM 871 C C . ARG A 1 111 ? 3.650 3.458 -14.538 1.00 85.56 111 ARG A C 1
ATOM 873 O O . ARG A 1 111 ? 2.735 3.841 -13.813 1.00 85.56 111 ARG A O 1
ATOM 880 N N . HIS A 1 112 ? 4.837 3.088 -14.056 1.00 85.50 112 HIS A N 1
ATOM 881 C CA . HIS A 1 112 ? 5.122 2.907 -12.633 1.00 85.50 112 HIS A CA 1
ATOM 882 C C . HIS A 1 112 ? 4.776 4.154 -11.822 1.00 85.50 112 HIS A C 1
ATOM 884 O O . HIS A 1 112 ? 4.142 4.055 -10.778 1.00 85.50 112 HIS A O 1
ATOM 890 N N . ARG A 1 113 ? 5.111 5.343 -12.340 1.00 82.38 113 ARG A N 1
ATOM 891 C CA . ARG A 1 113 ? 4.785 6.613 -11.681 1.00 82.38 113 ARG A CA 1
ATOM 892 C C . ARG A 1 113 ? 3.276 6.817 -11.540 1.00 82.38 113 ARG A C 1
ATOM 894 O O . ARG A 1 113 ? 2.821 7.185 -10.466 1.00 82.38 113 ARG A O 1
ATOM 901 N N . LEU A 1 114 ? 2.506 6.545 -12.596 1.00 86.38 114 LEU A N 1
ATOM 902 C CA . LEU A 1 114 ? 1.049 6.683 -12.577 1.00 86.38 114 LEU A CA 1
ATOM 903 C C . LEU A 1 114 ? 0.413 5.682 -11.606 1.00 86.38 114 LEU A C 1
ATOM 905 O O . LEU A 1 114 ? -0.381 6.072 -10.753 1.00 86.38 114 LEU A O 1
ATOM 909 N N . TYR A 1 115 ? 0.786 4.404 -11.706 1.00 86.06 115 TYR A N 1
ATOM 910 C CA . TYR A 1 115 ? 0.263 3.361 -10.825 1.00 86.06 115 TYR A CA 1
ATOM 911 C C . TYR A 1 115 ? 0.662 3.595 -9.368 1.00 86.06 115 TYR A C 1
ATOM 913 O O . TYR A 1 115 ? -0.185 3.491 -8.486 1.00 86.06 115 TYR A O 1
ATOM 921 N N . GLY A 1 116 ? 1.908 4.001 -9.118 1.00 83.62 116 GLY A N 1
ATOM 922 C CA . GLY A 1 116 ? 2.390 4.386 -7.796 1.00 83.62 116 GLY A CA 1
ATOM 923 C C . GLY A 1 116 ? 1.604 5.555 -7.205 1.00 83.62 116 GLY A C 1
ATOM 924 O O . GLY A 1 116 ? 1.234 5.501 -6.038 1.00 83.62 116 GLY A O 1
ATOM 925 N N . THR A 1 117 ? 1.265 6.574 -8.004 1.00 83.81 117 THR A N 1
ATOM 926 C CA . THR A 1 117 ? 0.405 7.679 -7.549 1.00 83.81 117 THR A CA 1
ATOM 927 C C . THR A 1 117 ? -0.995 7.197 -7.177 1.00 83.81 117 THR A C 1
ATOM 929 O O . THR A 1 117 ? -1.480 7.542 -6.103 1.00 83.81 117 THR A O 1
ATOM 932 N N . VAL A 1 118 ? -1.639 6.376 -8.013 1.00 87.00 118 VAL A N 1
ATOM 933 C CA . VAL A 1 118 ? -2.978 5.837 -7.710 1.00 87.00 118 VAL A CA 1
ATOM 934 C C . VAL A 1 118 ? -2.950 4.998 -6.431 1.00 87.00 118 VAL A C 1
ATOM 936 O O . VAL A 1 118 ? -3.772 5.205 -5.542 1.00 87.00 118 VAL A O 1
ATOM 939 N N . VAL A 1 119 ? -1.973 4.098 -6.300 1.00 87.00 119 VAL A N 1
ATOM 940 C CA . VAL A 1 119 ? -1.793 3.264 -5.105 1.00 87.00 119 VAL A CA 1
ATOM 941 C C . VAL A 1 119 ? -1.538 4.120 -3.863 1.00 87.00 119 VAL A C 1
ATOM 943 O O . VAL A 1 119 ? -2.141 3.864 -2.826 1.00 87.00 119 VAL A O 1
ATOM 946 N N . ALA A 1 120 ? -0.714 5.166 -3.961 1.00 78.38 120 ALA A N 1
ATOM 947 C CA . ALA A 1 120 ? -0.449 6.079 -2.851 1.00 78.38 120 ALA A CA 1
ATOM 948 C C . ALA A 1 120 ? -1.705 6.849 -2.409 1.00 78.38 120 ALA A C 1
ATOM 950 O O . ALA A 1 120 ? -1.920 7.024 -1.212 1.00 78.38 120 ALA A O 1
ATOM 951 N N . LEU A 1 121 ? -2.561 7.270 -3.347 1.00 80.75 121 LEU A N 1
ATOM 952 C CA . LEU A 1 121 ? -3.836 7.921 -3.024 1.00 80.75 121 LEU A CA 1
ATOM 953 C C . LEU A 1 121 ? -4.793 6.964 -2.304 1.00 80.75 121 LEU A C 1
ATOM 955 O O . LEU A 1 121 ? -5.382 7.337 -1.289 1.00 80.75 121 LEU A O 1
ATOM 959 N N . LEU A 1 122 ? -4.909 5.724 -2.788 1.00 84.19 122 LEU A N 1
ATOM 960 C CA . LEU A 1 122 ? -5.703 4.686 -2.124 1.00 84.19 122 LEU A CA 1
ATOM 961 C C . LEU A 1 122 ? -5.163 4.378 -0.721 1.00 84.19 122 LEU A C 1
ATOM 963 O O . LEU A 1 122 ? -5.934 4.265 0.228 1.00 84.19 122 LEU A O 1
ATOM 967 N N . TRP A 1 123 ? -3.840 4.306 -0.576 1.00 81.62 123 TRP A N 1
ATOM 968 C CA . TRP A 1 123 ? -3.168 4.095 0.704 1.00 81.62 123 TRP A CA 1
ATOM 969 C C . TRP A 1 123 ? -3.400 5.248 1.689 1.00 81.62 123 TRP A C 1
ATOM 971 O O . TRP A 1 123 ? -3.653 5.024 2.872 1.00 81.62 123 TRP A O 1
ATOM 981 N N . LEU A 1 124 ? -3.352 6.496 1.219 1.00 78.25 124 LEU A N 1
ATOM 982 C CA . LEU A 1 124 ? -3.637 7.663 2.053 1.00 78.25 124 LEU A CA 1
ATOM 983 C C . LEU A 1 124 ? -5.095 7.656 2.526 1.00 78.25 124 LEU A C 1
ATOM 985 O O . LEU A 1 124 ? -5.356 7.864 3.712 1.00 78.25 124 LEU A O 1
ATOM 989 N N . PHE A 1 125 ? -6.036 7.360 1.624 1.00 81.06 125 PHE A N 1
ATOM 990 C CA . PHE A 1 125 ? -7.452 7.221 1.961 1.00 81.06 125 PHE A CA 1
ATOM 991 C C . PHE A 1 125 ? -7.668 6.175 3.065 1.00 81.06 125 PHE A C 1
ATOM 993 O O . PHE A 1 125 ? -8.413 6.416 4.017 1.00 81.06 125 PHE A O 1
ATOM 1000 N N . THR A 1 126 ? -6.976 5.037 2.993 1.00 79.94 126 THR A N 1
ATOM 1001 C CA . THR A 1 126 ? -7.112 3.963 3.986 1.00 79.94 126 THR A CA 1
ATOM 1002 C C . THR A 1 126 ? -6.418 4.290 5.310 1.00 79.94 126 THR A C 1
ATOM 1004 O O . THR A 1 126 ? -6.859 3.856 6.367 1.00 79.94 126 THR A O 1
ATOM 1007 N N . HIS A 1 127 ? -5.395 5.141 5.329 1.00 75.75 127 HIS A N 1
ATOM 1008 C CA . HIS A 1 127 ? -4.826 5.613 6.597 1.00 75.75 127 HIS A CA 1
ATOM 1009 C C . HIS A 1 127 ? -5.731 6.644 7.277 1.00 75.75 127 HIS A C 1
ATOM 1011 O O . HIS A 1 127 ? -5.973 6.551 8.481 1.00 75.75 127 HIS A O 1
ATOM 1017 N N . ILE A 1 128 ? -6.303 7.575 6.507 1.00 75.62 128 ILE A N 1
ATOM 1018 C CA . ILE A 1 128 ? -7.278 8.548 7.019 1.00 75.62 128 ILE A CA 1
ATOM 1019 C C . ILE A 1 128 ? -8.516 7.822 7.547 1.00 75.62 128 ILE A C 1
ATOM 1021 O O . ILE A 1 128 ? -8.946 8.076 8.670 1.00 75.62 128 ILE A O 1
ATOM 1025 N N . GLY A 1 129 ? -9.059 6.866 6.790 1.00 75.06 129 GLY A N 1
ATOM 1026 C CA . GLY A 1 129 ? -10.200 6.083 7.252 1.00 75.06 129 GLY A CA 1
ATOM 1027 C C . GLY A 1 129 ? -9.881 5.234 8.491 1.00 75.06 129 GLY A C 1
ATOM 1028 O O . GLY A 1 129 ? -10.738 5.086 9.355 1.00 75.06 129 GLY A O 1
ATOM 1029 N N . GLY A 1 130 ? -8.643 4.749 8.640 1.00 75.19 130 GLY A N 1
ATOM 1030 C CA . GLY A 1 130 ? -8.193 4.048 9.843 1.00 75.19 130 GLY A CA 1
ATOM 1031 C C . GLY A 1 130 ? -8.169 4.958 11.072 1.00 75.19 130 GLY A C 1
ATOM 1032 O O . GLY A 1 130 ? -8.581 4.544 12.154 1.00 75.19 130 GLY A O 1
ATOM 1033 N N . ILE A 1 131 ? -7.765 6.221 10.903 1.00 73.69 131 ILE A N 1
ATOM 1034 C CA . ILE A 1 131 ? -7.867 7.248 11.949 1.00 73.69 131 ILE A CA 1
ATOM 1035 C C . ILE A 1 131 ? -9.336 7.491 12.303 1.00 73.69 131 ILE A C 1
ATOM 1037 O O . ILE A 1 131 ? -9.680 7.472 13.480 1.00 73.69 131 ILE A O 1
ATOM 1041 N N . VAL A 1 132 ? -10.213 7.650 11.307 1.00 76.25 132 VAL A N 1
ATOM 1042 C CA . VAL A 1 132 ? -11.661 7.805 11.529 1.00 76.25 132 VAL A CA 1
ATOM 1043 C C . VAL A 1 132 ? -12.231 6.607 12.299 1.00 76.25 132 VAL A C 1
ATOM 1045 O O . VAL A 1 132 ? -12.983 6.804 13.248 1.00 76.25 132 VAL A O 1
ATOM 1048 N N . ASN A 1 133 ? -11.805 5.379 11.991 1.00 75.56 133 ASN A N 1
ATOM 1049 C CA . ASN A 1 133 ? -12.217 4.178 12.725 1.00 75.56 133 ASN A CA 1
ATOM 1050 C C . ASN A 1 133 ? -11.836 4.224 14.210 1.00 75.56 133 ASN A C 1
ATOM 1052 O O . ASN A 1 133 ? -12.617 3.771 15.040 1.00 75.56 133 ASN A O 1
ATOM 1056 N N . LEU A 1 134 ? -10.675 4.794 14.562 1.00 70.38 134 LEU A N 1
ATOM 1057 C CA . LEU A 1 134 ? -10.274 4.975 15.965 1.00 70.38 134 LEU A CA 1
ATOM 1058 C C . LEU A 1 134 ? -11.198 5.935 16.725 1.00 70.38 134 LEU A C 1
ATOM 1060 O O . LEU A 1 134 ? -11.304 5.818 17.943 1.00 70.38 134 LEU A O 1
ATOM 1064 N N . TYR A 1 135 ? -11.834 6.879 16.027 1.00 74.19 135 TYR A N 1
ATOM 1065 C CA . TYR A 1 135 ? -12.835 7.773 16.611 1.00 74.19 135 TYR A CA 1
ATOM 1066 C C . TYR A 1 135 ? -14.232 7.146 16.638 1.00 74.19 135 TYR A C 1
ATOM 1068 O O . TYR A 1 135 ? -14.950 7.353 17.605 1.00 74.19 135 TYR A O 1
ATOM 1076 N N . LEU A 1 136 ? -14.613 6.385 15.607 1.00 71.06 136 LEU A N 1
ATOM 1077 C CA . LEU A 1 136 ? -15.935 5.750 15.508 1.00 71.06 136 LEU A CA 1
ATOM 1078 C C . LEU A 1 136 ? -16.114 4.542 16.437 1.00 71.06 136 LEU A C 1
ATOM 1080 O O . LEU A 1 136 ? -17.241 4.216 16.791 1.00 71.06 136 LEU A O 1
ATOM 1084 N N . LEU A 1 137 ? -15.024 3.851 16.775 1.00 69.06 137 LEU A N 1
ATOM 1085 C CA . LEU A 1 137 ? -15.018 2.673 17.653 1.00 69.06 137 LEU A CA 1
ATOM 1086 C C . LEU A 1 137 ? -14.582 3.000 19.093 1.00 69.06 137 LEU A C 1
ATOM 1088 O O . LEU A 1 137 ? -14.216 2.094 19.843 1.00 69.06 137 LEU A O 1
ATOM 1092 N N . ARG A 1 138 ? -14.555 4.286 19.449 1.00 60.59 138 ARG A N 1
ATOM 1093 C CA . ARG A 1 138 ? -14.333 4.777 20.811 1.00 60.59 138 ARG A CA 1
ATOM 1094 C C . ARG A 1 138 ? -15.666 5.057 21.484 1.00 60.59 138 ARG A C 1
ATOM 1096 O O . ARG A 1 138 ? -15.731 4.798 22.702 1.00 60.59 138 ARG A O 1
#

pLDDT: mean 76.94, std 10.26, range [43.12, 91.06]

Radius of gyration: 17.38 Å; chains: 1; bounding box: 46×34×44 Å

Sequence (138 aa):
MGSVWGVAACALIIASVLLIWKDKERFEQCHKWMMYTMVGGGWLFVLLYFAGYYFRSEPVDVPRSLVPWFAVHGTLALVALLGATLLLATRDTSDRGFFPGTGLIDRLNNRHRLYGTVVALLWLFTHIGGIVNLYLLR

Foldseek 3Di:
DLVVVVVVLVVLVVVLVVVVVPDPVVSVVSVLVSLCVVLVVLVVVVVVVVVVQVPDPDDDDDPPVCVVVVVVLVVLSVVLSVLSVVLSVLVVCVPPCPPPPPCVSVVCVVCVVVSVVVSVVSNVVSSVSVVVVVVVVD

Secondary structure (DSSP, 8-state):
-HHHHHHHHHHHHHHHHHHTTT-HHHHHHHHHHHHHHHHHHHHHHHHHHHHHHHH-SS-----TTTHHHHHHHHHHHHHHHHHHHHHHHHHHSTTT-SSTTSSHHHHHHHTHHHHHHHHHHHHHHHHHHHHHHHHHT-